Protein AF-A0A177KVF4-F1 (afdb_monomer_lite)

Radius of gyration: 18.1 Å; chains: 1; bounding box: 40×43×36 Å

Structure (mmCIF, N/CA/C/O backbone):
data_AF-A0A177KVF4-F1
#
_entry.id   AF-A0A177KVF4-F1
#
loop_
_atom_site.group_PDB
_atom_site.id
_atom_site.type_symbol
_atom_site.label_atom_id
_atom_site.label_alt_id
_atom_site.label_comp_id
_atom_site.label_asym_id
_atom_site.label_entity_id
_atom_site.label_seq_id
_atom_site.pdbx_PDB_ins_code
_atom_site.Cartn_x
_atom_site.Cartn_y
_atom_site.Cartn_z
_atom_site.occupancy
_atom_site.B_iso_or_equiv
_atom_site.auth_seq_id
_atom_site.auth_comp_id
_atom_site.auth_asym_id
_atom_site.auth_atom_id
_atom_site.pdbx_PDB_model_num
ATOM 1 N N . MET A 1 1 ? -6.431 -23.509 -3.346 1.00 63.09 1 MET A N 1
ATOM 2 C CA . MET A 1 1 ? -6.055 -23.677 -1.923 1.00 63.09 1 MET A CA 1
ATOM 3 C C . MET A 1 1 ? -7.250 -23.342 -1.044 1.00 63.09 1 MET A C 1
ATOM 5 O O . MET A 1 1 ? -7.929 -22.370 -1.362 1.00 63.09 1 MET A O 1
ATOM 9 N N . PRO A 1 2 ? -7.538 -24.128 0.006 1.00 75.44 2 PRO A N 1
ATOM 10 C CA . PRO A 1 2 ? -8.668 -23.869 0.897 1.00 75.44 2 PRO A CA 1
ATOM 11 C C . PRO A 1 2 ? -8.508 -22.517 1.606 1.00 75.44 2 PRO A C 1
ATOM 13 O O . PRO A 1 2 ? -7.435 -22.188 2.118 1.00 75.44 2 PRO A O 1
ATOM 16 N N . LYS A 1 3 ? -9.571 -21.705 1.598 1.00 79.88 3 LYS A N 1
ATOM 17 C CA . LYS A 1 3 ? -9.573 -20.360 2.185 1.00 79.88 3 LYS A CA 1
ATOM 18 C C . LYS A 1 3 ? -9.845 -20.465 3.685 1.00 79.88 3 LYS A C 1
ATOM 20 O O . LYS A 1 3 ? -10.788 -21.130 4.099 1.00 79.88 3 LYS A O 1
ATOM 25 N N . LYS A 1 4 ? -9.022 -19.806 4.504 1.00 86.25 4 LYS A N 1
ATOM 26 C CA . LYS A 1 4 ? -9.225 -19.759 5.960 1.00 86.25 4 LYS A CA 1
ATOM 27 C C . LYS A 1 4 ? -10.565 -19.091 6.287 1.00 86.25 4 LYS A C 1
ATOM 29 O O . LYS A 1 4 ? -10.930 -18.106 5.640 1.00 86.25 4 LYS A O 1
ATOM 34 N N . SER A 1 5 ? -11.252 -19.608 7.308 1.00 91.62 5 SER A N 1
ATOM 35 C CA . SER A 1 5 ? -12.471 -19.005 7.864 1.00 91.62 5 SER A CA 1
ATOM 36 C C . SER A 1 5 ? -12.227 -17.535 8.243 1.00 91.62 5 SER A C 1
ATOM 38 O O . SER A 1 5 ? -11.117 -17.211 8.692 1.00 91.62 5 SER A O 1
ATOM 40 N N . PRO A 1 6 ? -13.202 -16.631 8.034 1.00 92.62 6 PRO A N 1
ATOM 41 C CA . PRO A 1 6 ? -13.029 -15.231 8.382 1.00 92.62 6 PRO A CA 1
ATOM 42 C C . PRO A 1 6 ? -12.906 -15.060 9.902 1.00 92.62 6 PRO A C 1
ATOM 44 O O . PRO A 1 6 ? -13.527 -15.770 10.693 1.00 92.62 6 PRO A O 1
ATOM 47 N N . ARG A 1 7 ? -12.075 -14.108 10.316 1.00 93.94 7 ARG A N 1
ATOM 48 C CA . ARG A 1 7 ? -11.810 -13.779 11.721 1.00 93.94 7 ARG A CA 1
ATOM 49 C C . ARG A 1 7 ? -12.336 -12.389 12.041 1.00 93.94 7 ARG A C 1
ATOM 51 O O . ARG A 1 7 ? -12.624 -11.606 11.142 1.00 93.94 7 ARG A O 1
ATOM 58 N N . LYS A 1 8 ? -12.468 -12.076 13.328 1.00 95.75 8 LYS A N 1
ATOM 59 C CA . LYS A 1 8 ? -12.835 -10.725 13.765 1.00 95.75 8 LYS A CA 1
ATOM 60 C C . LYS A 1 8 ? -11.781 -9.715 13.307 1.00 95.75 8 LYS A C 1
ATOM 62 O O . LYS A 1 8 ? -10.592 -10.023 13.287 1.00 95.75 8 LYS A O 1
ATOM 67 N N . CYS A 1 9 ? -12.230 -8.519 12.950 1.00 96.62 9 CYS A N 1
ATOM 68 C CA . CYS A 1 9 ? -11.366 -7.381 12.660 1.00 96.62 9 CYS A CA 1
ATOM 69 C C . CYS A 1 9 ? -10.473 -7.046 13.869 1.00 96.62 9 CYS A C 1
ATOM 71 O O . CYS A 1 9 ? -10.945 -7.040 15.002 1.00 96.62 9 CYS A O 1
ATOM 73 N N . ASN A 1 10 ? -9.204 -6.700 13.627 1.00 95.19 10 ASN A N 1
ATOM 74 C CA . ASN A 1 10 ? -8.246 -6.378 14.695 1.00 95.19 10 ASN A CA 1
ATOM 75 C C . ASN A 1 10 ? -8.523 -5.043 15.409 1.00 95.19 10 ASN A C 1
ATOM 77 O O . ASN A 1 10 ? -7.908 -4.755 16.434 1.00 95.19 10 ASN A O 1
ATOM 81 N N . THR A 1 11 ? -9.405 -4.196 14.873 1.00 95.06 11 THR A N 1
ATOM 82 C CA . THR A 1 11 ? -9.831 -2.978 15.574 1.00 95.06 11 THR A CA 1
ATOM 83 C C . THR A 1 11 ? -10.651 -3.346 16.806 1.00 95.06 11 THR A C 1
ATOM 85 O O . THR A 1 11 ? -11.669 -4.030 16.692 1.00 95.06 11 THR A O 1
ATOM 88 N N . ILE A 1 12 ? -10.230 -2.848 17.969 1.00 93.94 12 ILE A N 1
ATOM 89 C CA . ILE A 1 12 ? -10.903 -3.063 19.254 1.00 93.94 12 ILE A CA 1
ATOM 90 C C . ILE A 1 12 ? -12.381 -2.662 19.138 1.00 93.94 12 ILE A C 1
ATOM 92 O O . ILE A 1 12 ? -12.700 -1.574 18.664 1.00 93.94 12 ILE A O 1
ATOM 96 N N . GLY A 1 13 ? -13.280 -3.563 19.542 1.00 93.69 13 GLY A N 1
ATOM 97 C CA . GLY A 1 13 ? -14.729 -3.335 19.522 1.00 93.69 13 GLY A CA 1
ATOM 98 C C . GLY A 1 13 ? -15.407 -3.486 18.155 1.00 93.69 13 GLY A C 1
ATOM 99 O O . GLY A 1 13 ? -16.621 -3.327 18.068 1.00 93.69 13 GLY A O 1
ATOM 100 N N . CYS A 1 14 ? -14.680 -3.817 17.082 1.00 95.31 14 CYS A N 1
ATOM 101 C CA . CYS A 1 14 ? -15.293 -4.007 15.770 1.00 95.31 14 CYS A CA 1
ATOM 102 C C . CYS A 1 14 ? -15.932 -5.407 15.641 1.00 95.31 14 CYS A C 1
ATOM 104 O O . CYS A 1 14 ? -15.224 -6.409 15.765 1.00 95.31 14 CYS A O 1
ATOM 106 N N . PRO A 1 15 ? -17.239 -5.511 15.329 1.00 94.44 15 PRO A N 1
ATOM 107 C CA . PRO A 1 15 ? -17.915 -6.803 15.191 1.00 94.44 15 PRO A CA 1
ATOM 108 C C . PRO A 1 15 ? -17.699 -7.464 13.820 1.00 94.44 15 PRO A C 1
ATOM 110 O O . PRO A 1 15 ? -18.058 -8.624 13.634 1.00 94.44 15 PRO A O 1
ATOM 113 N N . ASN A 1 16 ? -17.125 -6.744 12.851 1.00 96.00 16 ASN A N 1
ATOM 114 C CA . ASN A 1 16 ? -17.018 -7.218 11.475 1.00 96.00 16 ASN A CA 1
ATOM 115 C C . ASN A 1 16 ? -16.032 -8.383 11.340 1.00 96.00 16 ASN A C 1
ATOM 117 O O . ASN A 1 16 ? -14.931 -8.363 11.900 1.00 96.00 16 ASN A O 1
ATOM 121 N N . LEU A 1 17 ? -16.412 -9.357 10.515 1.00 94.88 17 LEU A N 1
ATOM 122 C CA . LEU A 1 17 ? -15.556 -10.461 10.103 1.00 94.88 17 LEU A CA 1
ATOM 123 C C . LEU A 1 17 ? -14.786 -10.097 8.827 1.00 94.88 17 LEU A C 1
ATOM 125 O O . LEU A 1 17 ? -15.299 -9.417 7.940 1.00 94.88 17 LEU A O 1
ATOM 129 N N . THR A 1 18 ? -13.539 -10.541 8.737 1.00 94.06 18 THR A N 1
ATOM 130 C CA . THR A 1 18 ? -12.636 -10.283 7.615 1.00 94.06 18 THR A CA 1
ATOM 131 C C . THR A 1 18 ? -11.709 -11.478 7.393 1.00 94.06 18 THR A C 1
ATOM 133 O O . THR A 1 18 ? -11.403 -12.237 8.313 1.00 94.06 18 THR A O 1
ATOM 136 N N . HIS A 1 19 ? -11.273 -11.676 6.151 1.00 92.94 19 HIS A N 1
ATOM 137 C CA . HIS A 1 19 ? -10.200 -12.626 5.844 1.00 92.94 19 HIS A CA 1
ATOM 138 C C . HIS A 1 19 ? -8.807 -12.003 6.004 1.00 92.94 19 HIS A C 1
ATOM 140 O O . HIS A 1 19 ? -7.820 -12.734 6.080 1.00 92.94 19 HIS A O 1
ATOM 146 N N . ASP A 1 20 ? -8.751 -10.675 6.084 1.00 92.50 20 ASP A N 1
ATOM 147 C CA . ASP A 1 20 ? -7.540 -9.891 6.287 1.00 92.50 20 ASP A CA 1
ATOM 148 C C . ASP A 1 20 ? -7.400 -9.485 7.763 1.00 92.50 20 ASP A C 1
ATOM 150 O O . ASP A 1 20 ? -8.147 -9.927 8.634 1.00 92.50 20 ASP A O 1
ATOM 154 N N . SER A 1 21 ? -6.431 -8.625 8.074 1.00 92.62 21 SER A N 1
ATOM 155 C CA . SER A 1 21 ? -6.228 -8.110 9.437 1.00 92.62 21 SER A CA 1
ATOM 156 C C . SER A 1 21 ? -7.327 -7.135 9.886 1.00 92.62 21 SER A C 1
ATOM 158 O O . SER A 1 21 ? -7.630 -7.028 11.072 1.00 92.62 21 SER A O 1
ATOM 160 N N . TYR A 1 22 ? -7.926 -6.398 8.951 1.00 95.69 22 TYR A N 1
ATOM 161 C CA . TYR A 1 22 ? -8.927 -5.365 9.225 1.00 95.69 22 TYR A CA 1
ATOM 162 C C . TYR A 1 22 ? -10.109 -5.512 8.260 1.00 95.69 22 TYR A C 1
ATOM 164 O O . TYR A 1 22 ? -9.943 -6.009 7.146 1.00 95.69 22 TYR A O 1
ATOM 172 N N . CYS A 1 23 ? -11.311 -5.097 8.669 1.00 95.44 23 CYS A N 1
ATOM 173 C CA . CYS A 1 23 ? -12.435 -4.968 7.738 1.00 95.44 23 CYS A CA 1
ATOM 174 C C . CYS A 1 23 ? -12.201 -3.797 6.771 1.00 95.44 23 CYS A C 1
ATOM 176 O O . CYS A 1 23 ? -11.334 -2.955 7.010 1.00 95.44 23 CYS A O 1
ATOM 178 N N . GLU A 1 24 ? -12.980 -3.711 5.693 1.00 92.75 24 GLU A N 1
ATOM 179 C CA . GLU A 1 24 ? -12.736 -2.740 4.617 1.00 92.75 24 GLU A CA 1
ATOM 180 C C . GLU A 1 24 ? -12.663 -1.282 5.116 1.00 92.75 24 GLU A C 1
ATOM 182 O O . GLU A 1 24 ? -11.763 -0.531 4.732 1.00 92.75 24 GLU A O 1
ATOM 187 N N . SER A 1 25 ? -13.554 -0.902 6.038 1.00 91.44 25 SER A N 1
ATOM 188 C CA . SER A 1 25 ? -13.571 0.433 6.651 1.00 91.44 25 SER A CA 1
ATOM 189 C C . SER A 1 25 ? -12.284 0.744 7.425 1.00 91.44 25 SER A C 1
ATOM 191 O O . SER A 1 25 ? -11.681 1.802 7.246 1.00 91.44 25 SER A O 1
ATOM 193 N N . HIS A 1 26 ? -11.816 -0.193 8.252 1.00 95.44 26 HIS A N 1
ATOM 194 C CA . HIS A 1 26 ? -10.615 -0.014 9.067 1.00 95.44 26 HIS A CA 1
ATOM 195 C C . HIS A 1 26 ? -9.326 -0.178 8.267 1.00 95.44 26 HIS A C 1
ATOM 197 O O . HIS A 1 26 ? -8.328 0.461 8.592 1.00 95.44 26 HIS A O 1
ATOM 203 N N . SER A 1 27 ? -9.348 -0.968 7.194 1.00 94.44 27 SER A N 1
ATOM 204 C CA . SER A 1 27 ? -8.214 -1.106 6.287 1.00 94.44 27 SER A CA 1
ATOM 205 C C . SER A 1 27 ? -7.839 0.251 5.688 1.00 94.44 27 SER A C 1
ATOM 207 O O . SER A 1 27 ? -6.686 0.664 5.801 1.00 94.44 27 SER A O 1
ATOM 209 N N . LYS A 1 28 ? -8.809 1.017 5.167 1.00 91.31 28 LYS A N 1
ATOM 210 C CA . LYS A 1 28 ? -8.567 2.362 4.604 1.00 91.31 28 LYS A CA 1
ATOM 211 C C . LYS A 1 28 ? -7.929 3.313 5.627 1.00 91.31 28 LYS A C 1
ATOM 213 O O . LYS A 1 28 ? -6.928 3.961 5.319 1.00 91.31 28 LYS A O 1
ATOM 218 N N . ASN A 1 29 ? -8.443 3.332 6.859 1.00 92.31 29 ASN A N 1
ATOM 219 C CA . ASN A 1 29 ? -7.889 4.152 7.943 1.00 92.31 29 ASN A CA 1
ATOM 220 C C . ASN A 1 29 ? -6.457 3.743 8.307 1.00 92.31 29 ASN A C 1
ATOM 222 O O . ASN A 1 29 ? -5.588 4.604 8.436 1.00 92.31 29 ASN A O 1
ATOM 226 N N . ARG A 1 30 ? -6.182 2.437 8.401 1.00 92.62 30 ARG A N 1
ATOM 227 C CA . ARG A 1 30 ? -4.832 1.923 8.667 1.00 92.62 30 ARG A CA 1
ATOM 228 C C . ARG A 1 30 ? -3.845 2.258 7.559 1.00 92.62 30 ARG A C 1
ATOM 230 O O . ARG A 1 30 ? -2.724 2.646 7.859 1.00 92.62 30 ARG A O 1
ATOM 237 N N . HIS A 1 31 ? -4.258 2.168 6.297 1.00 89.50 31 HIS A N 1
ATOM 238 C CA . HIS A 1 31 ? -3.409 2.549 5.168 1.00 89.50 31 HIS A CA 1
ATOM 239 C C . HIS A 1 31 ? -3.070 4.042 5.196 1.00 89.50 31 HIS A C 1
ATOM 241 O O . HIS A 1 31 ? -1.939 4.417 4.893 1.00 89.50 31 HIS A O 1
ATOM 247 N N . ARG A 1 32 ? -4.030 4.898 5.572 1.00 89.31 32 ARG A N 1
ATOM 248 C CA . ARG A 1 32 ? -3.794 6.338 5.734 1.00 89.31 32 ARG A CA 1
ATOM 249 C C . ARG A 1 32 ? -2.809 6.627 6.868 1.00 89.31 32 ARG A C 1
ATOM 251 O O . ARG A 1 32 ? -1.861 7.365 6.634 1.00 89.31 32 ARG A O 1
ATOM 258 N N . GLN A 1 33 ? -3.012 6.024 8.042 1.00 90.38 33 GLN A N 1
ATOM 259 C CA . GLN A 1 33 ? -2.101 6.155 9.188 1.00 90.38 33 GLN A CA 1
ATOM 260 C C . GLN A 1 33 ? -0.687 5.698 8.820 1.00 90.38 33 GLN A C 1
ATOM 262 O O . GLN A 1 33 ? 0.252 6.470 8.926 1.00 90.38 33 GLN A O 1
ATOM 267 N N . TYR A 1 34 ? -0.555 4.503 8.237 1.00 88.44 34 TYR A N 1
ATOM 268 C CA . TYR A 1 34 ? 0.736 3.970 7.801 1.00 88.44 34 TYR A CA 1
ATOM 269 C C . TYR A 1 34 ? 1.474 4.893 6.820 1.00 88.44 34 TYR A C 1
ATOM 271 O O . TYR A 1 34 ? 2.689 5.036 6.902 1.00 88.44 34 TYR A O 1
ATOM 279 N N . LYS A 1 35 ? 0.758 5.536 5.887 1.00 86.38 35 LYS A N 1
ATOM 280 C CA . LYS A 1 35 ? 1.363 6.529 4.987 1.00 86.38 35 LYS A CA 1
ATOM 281 C C . LYS A 1 35 ? 1.801 7.793 5.724 1.00 86.38 35 LYS A C 1
ATOM 283 O O . LYS A 1 35 ? 2.843 8.336 5.392 1.00 86.38 35 LYS A O 1
ATOM 288 N N . GLN A 1 36 ? 1.008 8.257 6.686 1.00 86.88 36 GLN A N 1
ATOM 289 C CA . GLN A 1 36 ? 1.312 9.452 7.472 1.00 86.88 36 GLN A CA 1
ATOM 290 C C . GLN A 1 36 ? 2.524 9.247 8.390 1.00 86.88 36 GLN A C 1
ATOM 292 O O . GLN A 1 36 ? 3.332 10.159 8.535 1.00 86.88 36 GLN A O 1
ATOM 297 N N . ASP A 1 37 ? 2.673 8.049 8.953 1.00 89.44 37 ASP A N 1
ATOM 298 C CA . ASP A 1 37 ? 3.768 7.707 9.865 1.00 89.44 37 ASP A CA 1
ATOM 299 C C . ASP A 1 37 ? 5.107 7.489 9.132 1.00 89.44 37 ASP A C 1
ATOM 301 O O . ASP A 1 37 ? 6.170 7.473 9.754 1.00 89.44 37 ASP A O 1
ATOM 305 N N . ARG A 1 38 ? 5.090 7.326 7.802 1.00 86.62 38 ARG A N 1
ATOM 306 C CA . ARG A 1 38 ? 6.310 7.192 6.998 1.00 86.62 38 ARG A CA 1
ATOM 307 C C . ARG A 1 38 ? 6.935 8.555 6.733 1.00 86.62 38 ARG A C 1
ATOM 309 O O . ARG A 1 38 ? 6.365 9.403 6.053 1.00 86.62 38 ARG A O 1
ATOM 316 N N . THR A 1 39 ? 8.161 8.721 7.208 1.00 85.44 39 THR A N 1
ATOM 317 C CA . THR A 1 39 ? 8.920 9.972 7.107 1.00 85.44 39 THR A CA 1
ATOM 318 C C . THR A 1 39 ? 9.771 10.066 5.840 1.00 85.44 39 THR A C 1
ATOM 320 O O . THR A 1 39 ? 10.025 11.166 5.356 1.00 85.44 39 THR A O 1
ATOM 323 N N . ASP A 1 40 ? 10.187 8.936 5.259 1.00 90.88 40 ASP A N 1
ATOM 324 C CA . ASP A 1 40 ? 11.021 8.934 4.055 1.00 90.88 40 ASP A CA 1
ATOM 325 C C . ASP A 1 40 ? 10.183 9.175 2.789 1.00 90.88 40 ASP A C 1
ATOM 327 O O . ASP A 1 40 ? 9.484 8.295 2.276 1.00 90.88 40 ASP A O 1
ATOM 331 N N . VAL A 1 41 ? 10.253 10.404 2.282 1.00 88.19 41 VAL A N 1
ATOM 332 C CA . VAL A 1 41 ? 9.558 10.841 1.064 1.00 88.19 41 VAL A CA 1
ATOM 333 C C . VAL A 1 41 ? 10.199 10.253 -0.201 1.00 88.19 41 VAL A C 1
ATOM 335 O O . VAL A 1 41 ? 9.500 9.977 -1.182 1.00 88.19 41 VAL A O 1
ATOM 338 N N . LYS A 1 42 ? 11.519 10.020 -0.205 1.00 91.81 42 LYS A N 1
ATOM 339 C CA . LYS A 1 42 ? 12.224 9.452 -1.366 1.00 91.81 42 LYS A CA 1
ATOM 340 C C . LYS A 1 42 ? 11.826 7.997 -1.563 1.00 91.81 42 LYS A C 1
ATOM 342 O O . LYS A 1 42 ? 11.453 7.602 -2.664 1.00 91.81 42 LYS A O 1
ATOM 347 N N . GLU A 1 43 ? 11.818 7.225 -0.486 1.00 91.31 43 GLU A N 1
ATOM 348 C CA . GLU A 1 43 ? 11.394 5.827 -0.508 1.00 91.31 43 GLU A CA 1
ATOM 349 C C . GLU A 1 43 ? 9.913 5.698 -0.908 1.00 91.31 43 GLU A C 1
ATOM 351 O O . GLU A 1 43 ? 9.564 4.889 -1.770 1.00 91.31 43 GLU A O 1
ATOM 356 N N . GLN A 1 44 ? 9.040 6.568 -0.387 1.00 89.62 44 GLN A N 1
ATOM 357 C CA . GLN A 1 44 ? 7.629 6.612 -0.795 1.00 89.62 44 GLN A CA 1
ATOM 358 C C . GLN A 1 44 ? 7.443 6.921 -2.284 1.00 89.62 44 GLN A C 1
ATOM 360 O O . GLN A 1 44 ? 6.690 6.229 -2.974 1.00 89.62 44 GLN A O 1
ATOM 365 N N . SER A 1 45 ? 8.121 7.953 -2.791 1.00 91.56 45 SER A N 1
ATOM 366 C CA . SER A 1 45 ? 8.006 8.362 -4.195 1.00 91.56 45 SER A CA 1
ATOM 367 C C . SER A 1 45 ? 8.567 7.310 -5.154 1.00 91.56 45 SER A C 1
ATOM 369 O O . SER A 1 45 ? 7.951 7.049 -6.189 1.00 91.56 45 SER A O 1
ATOM 371 N N . PHE A 1 46 ? 9.652 6.625 -4.780 1.00 94.94 46 PHE A N 1
ATOM 372 C CA . PHE A 1 46 ? 10.228 5.530 -5.559 1.00 94.94 46 PHE A CA 1
ATOM 373 C C . PHE A 1 46 ? 9.208 4.416 -5.830 1.00 94.94 46 PHE A C 1
ATOM 375 O O . PHE A 1 46 ? 8.966 4.073 -6.988 1.00 94.94 46 PHE A O 1
ATOM 382 N N . TYR A 1 47 ? 8.538 3.894 -4.798 1.00 92.00 47 TYR A N 1
ATOM 383 C CA . TYR A 1 47 ? 7.577 2.794 -4.968 1.00 92.00 47 TYR A CA 1
ATOM 384 C C . TYR A 1 47 ? 6.273 3.205 -5.674 1.00 92.00 47 TYR A C 1
ATOM 386 O O . TYR A 1 47 ? 5.538 2.345 -6.171 1.00 92.00 47 TYR A O 1
ATOM 394 N N . VAL A 1 48 ? 5.973 4.504 -5.744 1.00 91.94 48 VAL A N 1
ATOM 395 C CA . VAL A 1 48 ? 4.824 5.049 -6.487 1.00 91.94 48 VAL A CA 1
ATOM 396 C C . VAL A 1 48 ? 5.197 5.421 -7.929 1.00 91.94 48 VAL A C 1
ATOM 398 O O . VAL A 1 48 ? 4.300 5.544 -8.769 1.00 91.94 48 VAL A O 1
ATOM 401 N N . SER A 1 49 ? 6.487 5.544 -8.250 1.00 96.62 49 SER A N 1
ATOM 402 C CA . SER A 1 49 ? 6.990 5.943 -9.571 1.00 96.62 49 SER A CA 1
ATOM 403 C C . SER A 1 49 ? 6.475 5.060 -10.718 1.00 96.62 49 SER A C 1
ATOM 405 O O . SER A 1 49 ? 6.070 3.902 -10.539 1.00 96.62 49 SER A O 1
ATOM 407 N N . VAL A 1 50 ? 6.443 5.623 -11.927 1.00 97.56 50 VAL A N 1
ATOM 408 C CA . VAL A 1 50 ? 5.996 4.906 -13.133 1.00 97.56 50 VAL A CA 1
ATOM 409 C C . VAL A 1 50 ? 7.025 3.845 -13.520 1.00 97.56 50 VAL A C 1
ATOM 411 O O . VAL A 1 50 ? 6.666 2.739 -13.926 1.00 97.56 50 VAL A O 1
ATOM 414 N N . GLU A 1 51 ? 8.295 4.170 -13.339 1.00 97.56 51 GLU A N 1
ATOM 415 C CA . GLU A 1 51 ? 9.477 3.357 -13.577 1.00 97.56 51 GLU A CA 1
ATOM 416 C C . GLU A 1 51 ? 9.423 2.080 -12.739 1.00 97.56 51 GLU A C 1
ATOM 418 O O . GLU A 1 51 ? 9.484 0.978 -13.291 1.00 97.56 51 GLU A O 1
ATOM 423 N N . TRP A 1 52 ? 9.192 2.206 -11.427 1.00 97.44 52 TRP A N 1
ATOM 424 C CA . TRP A 1 52 ? 9.045 1.049 -10.545 1.00 97.44 52 TRP A CA 1
ATOM 425 C C . TRP A 1 52 ? 7.855 0.174 -10.939 1.00 97.44 52 TRP A C 1
ATOM 427 O O . TRP A 1 52 ? 7.965 -1.053 -10.996 1.00 97.44 52 TRP A O 1
ATOM 437 N N . ARG A 1 53 ? 6.706 0.785 -11.258 1.00 97.19 53 ARG A N 1
ATOM 438 C CA . ARG A 1 53 ? 5.511 0.041 -11.685 1.00 97.19 53 ARG A CA 1
ATOM 439 C C . ARG A 1 53 ? 5.762 -0.761 -12.964 1.00 97.19 53 ARG A C 1
ATOM 441 O O . ARG A 1 53 ? 5.352 -1.924 -13.022 1.00 97.19 53 ARG A O 1
ATOM 448 N N . LYS A 1 54 ? 6.460 -0.179 -13.945 1.00 97.75 54 LYS A N 1
ATOM 449 C CA . LYS A 1 54 ? 6.872 -0.855 -15.187 1.00 97.75 54 LYS A CA 1
ATOM 450 C C . LYS A 1 54 ? 7.834 -2.008 -14.902 1.00 97.75 54 LYS A C 1
ATOM 452 O O . LYS A 1 54 ? 7.554 -3.136 -15.305 1.00 97.75 54 LYS A O 1
ATOM 457 N N . LEU A 1 55 ? 8.903 -1.757 -14.144 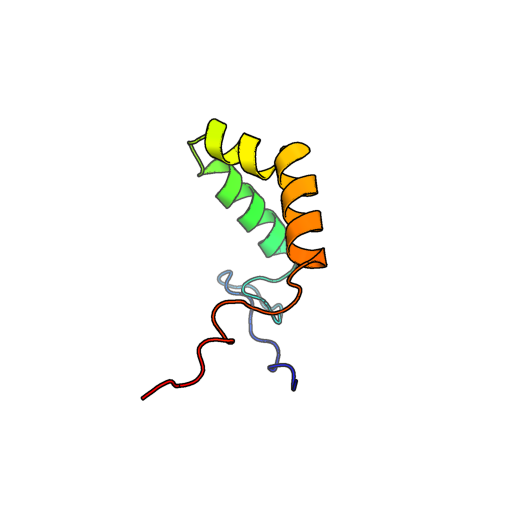1.00 97.31 55 LEU A N 1
ATOM 458 C CA . LEU A 1 55 ? 9.891 -2.775 -13.775 1.00 97.31 55 LEU A CA 1
ATOM 459 C C . LEU A 1 55 ? 9.243 -3.953 -13.033 1.00 97.31 55 LEU A C 1
ATOM 461 O O . LEU A 1 55 ? 9.475 -5.116 -13.363 1.00 97.31 55 LEU A O 1
ATOM 465 N N . ARG A 1 56 ? 8.367 -3.664 -12.066 1.00 96.31 56 ARG A N 1
ATOM 466 C CA . ARG A 1 56 ? 7.642 -4.683 -11.297 1.00 96.31 56 ARG A CA 1
ATOM 467 C C . ARG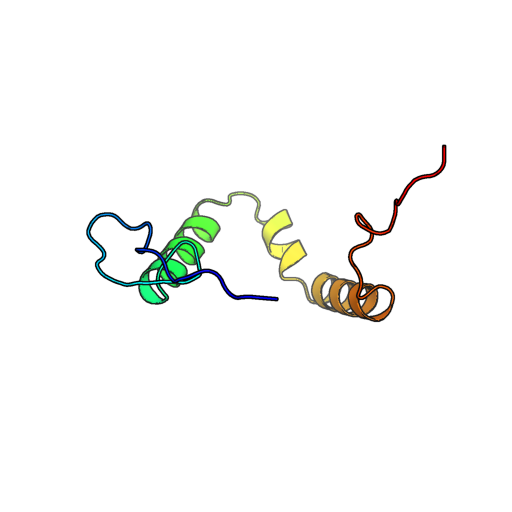 A 1 56 ? 6.694 -5.510 -1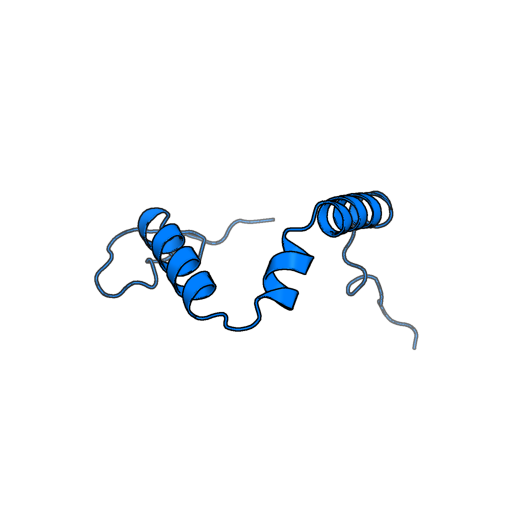2.167 1.00 96.31 56 ARG A C 1
ATOM 469 O O . ARG A 1 56 ? 6.487 -6.693 -11.896 1.00 96.31 56 ARG A O 1
ATOM 476 N N . ALA A 1 57 ? 6.050 -4.906 -13.164 1.00 96.25 57 ALA A N 1
ATOM 477 C CA . ALA A 1 57 ? 5.216 -5.639 -14.115 1.00 96.25 57 ALA A CA 1
ATOM 478 C C . ALA A 1 57 ? 6.068 -6.559 -15.000 1.00 96.25 57 ALA A C 1
ATOM 480 O O . ALA A 1 57 ? 5.766 -7.745 -15.091 1.00 96.25 57 ALA A O 1
ATOM 481 N N . TYR A 1 58 ? 7.171 -6.040 -15.543 1.00 97.00 58 TYR A N 1
ATOM 482 C CA . TYR A 1 58 ? 8.128 -6.801 -16.345 1.00 97.00 58 TYR A CA 1
ATOM 483 C C . TYR A 1 58 ? 8.688 -8.014 -15.588 1.00 97.00 58 TYR A C 1
ATOM 485 O O . TYR A 1 58 ? 8.579 -9.143 -16.062 1.00 97.00 58 TYR A O 1
ATOM 493 N N . LYS A 1 59 ? 9.191 -7.817 -14.361 1.00 95.31 59 LYS A N 1
ATOM 494 C CA . LYS A 1 59 ? 9.762 -8.900 -13.543 1.00 95.31 59 LYS A CA 1
ATOM 495 C C . LYS A 1 59 ? 8.757 -10.017 -13.257 1.00 95.31 59 LYS A C 1
ATOM 497 O O . LYS A 1 59 ? 9.111 -11.186 -13.360 1.00 95.31 59 LYS A O 1
ATOM 502 N N . ARG A 1 60 ? 7.504 -9.665 -12.948 1.00 93.69 60 ARG A N 1
ATOM 503 C CA . ARG A 1 60 ? 6.422 -10.645 -12.743 1.00 93.69 60 ARG A CA 1
ATOM 504 C C . ARG A 1 60 ? 6.014 -11.373 -14.02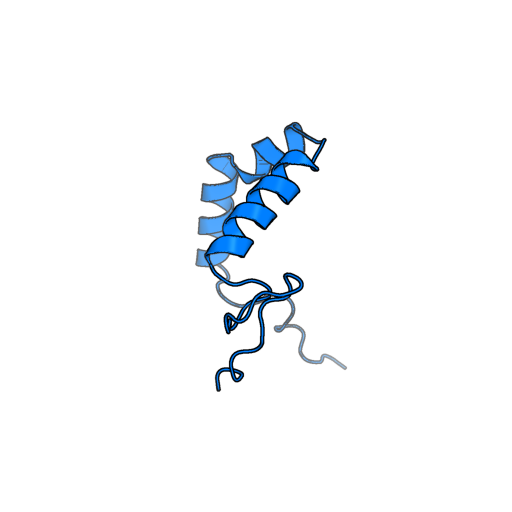3 1.00 93.69 60 ARG A C 1
ATOM 506 O O . ARG A 1 60 ? 5.500 -12.477 -13.924 1.00 93.69 60 ARG A O 1
ATOM 513 N N . GLY A 1 61 ? 6.211 -10.758 -15.190 1.00 94.75 61 GLY A N 1
ATOM 514 C CA . GLY A 1 61 ? 5.984 -11.405 -16.483 1.00 94.75 61 GLY A CA 1
ATOM 515 C C . GLY A 1 61 ? 7.044 -12.458 -16.803 1.00 94.75 61 GLY A C 1
ATOM 516 O O . GLY A 1 61 ? 6.701 -13.521 -17.302 1.00 94.75 61 GLY A O 1
ATOM 517 N N . ILE A 1 62 ? 8.309 -12.184 -16.470 1.00 95.06 62 ILE A N 1
ATOM 518 C CA . ILE A 1 62 ? 9.417 -13.132 -16.671 1.00 95.06 62 ILE A CA 1
ATOM 519 C C . ILE A 1 62 ? 9.346 -14.278 -15.663 1.00 95.06 62 ILE A C 1
ATOM 521 O O . ILE A 1 62 ? 9.366 -15.441 -16.048 1.00 95.06 62 ILE A O 1
ATOM 525 N N . ASN A 1 63 ? 9.241 -13.945 -14.374 1.00 91.44 63 ASN A N 1
ATOM 526 C CA . ASN A 1 63 ? 9.228 -14.910 -13.279 1.00 91.44 63 ASN A CA 1
ATOM 527 C C . ASN A 1 63 ? 7.931 -14.740 -12.475 1.00 91.44 63 ASN A C 1
ATOM 529 O O . ASN A 1 63 ? 7.910 -14.001 -11.486 1.00 91.44 63 ASN A O 1
ATOM 533 N N . PRO A 1 64 ? 6.827 -15.387 -12.892 1.00 90.00 64 PRO A N 1
ATOM 534 C CA . PRO A 1 64 ? 5.554 -15.295 -12.179 1.00 90.00 64 PRO A CA 1
ATOM 535 C C . PRO A 1 64 ? 5.537 -16.120 -10.884 1.00 90.00 64 PRO A C 1
ATOM 537 O O . PRO A 1 64 ? 4.705 -15.877 -10.009 1.00 90.00 64 PRO A O 1
ATOM 540 N N . LEU A 1 65 ? 6.442 -17.096 -10.756 1.00 90.44 65 LEU A N 1
ATOM 541 C CA . LEU A 1 65 ? 6.578 -17.940 -9.571 1.00 90.44 65 LEU A CA 1
ATOM 542 C C . LEU A 1 65 ? 7.485 -17.291 -8.518 1.00 90.44 65 LEU A C 1
ATOM 544 O O . LEU A 1 65 ? 8.357 -16.479 -8.821 1.00 90.44 65 LEU A O 1
ATOM 548 N N . CYS A 1 66 ? 7.271 -17.664 -7.256 1.00 86.06 66 CYS A N 1
ATOM 549 C CA . CYS A 1 66 ? 8.102 -17.210 -6.148 1.00 86.06 66 CYS A CA 1
ATOM 550 C C . CYS A 1 66 ? 9.515 -17.792 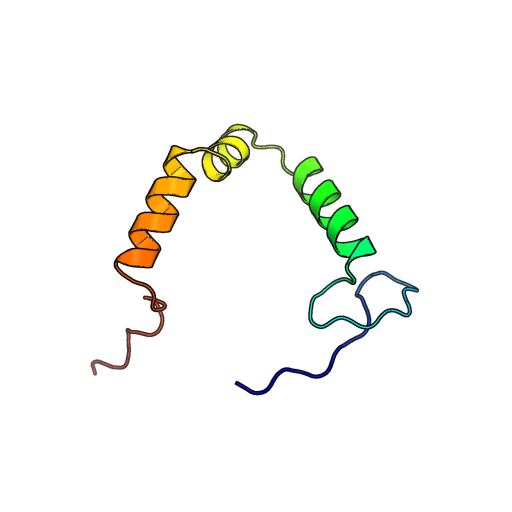-6.275 1.00 86.06 66 CYS A C 1
ATOM 552 O O . CYS A 1 66 ? 9.697 -19.000 -6.150 1.00 86.06 66 CYS A O 1
ATOM 554 N N . GLU A 1 67 ? 10.510 -16.926 -6.459 1.00 85.81 67 GLU A N 1
ATOM 555 C CA . GLU A 1 67 ? 11.915 -17.328 -6.636 1.00 85.81 67 GLU A CA 1
ATOM 556 C C . GLU A 1 67 ? 12.466 -18.067 -5.407 1.00 85.81 67 GLU A C 1
ATOM 558 O O . GLU A 1 67 ? 13.258 -18.994 -5.529 1.00 85.81 67 GLU A O 1
ATOM 563 N N . GLN A 1 68 ? 11.973 -17.723 -4.215 1.00 81.31 68 GLN A N 1
ATOM 564 C CA . GLN A 1 68 ? 12.428 -18.298 -2.950 1.00 81.31 68 GLN A CA 1
ATOM 565 C C . GLN A 1 68 ? 11.902 -19.724 -2.693 1.00 81.31 68 GLN A C 1
ATOM 567 O O . GLN A 1 68 ? 12.418 -20.411 -1.821 1.00 81.31 68 GLN A O 1
ATOM 572 N N . ARG A 1 69 ? 10.888 -20.192 -3.440 1.00 61.91 69 ARG A N 1
ATOM 573 C CA . ARG A 1 69 ? 10.368 -21.573 -3.349 1.00 61.91 69 ARG A CA 1
ATOM 574 C C . ARG A 1 69 ? 10.893 -22.502 -4.452 1.00 61.91 69 ARG A C 1
ATOM 576 O O . ARG A 1 69 ? 10.406 -23.619 -4.565 1.00 61.91 69 ARG A O 1
ATOM 583 N N . GLY A 1 70 ? 11.853 -22.036 -5.254 1.00 53.19 70 GLY A N 1
ATOM 584 C CA . GLY A 1 70 ? 12.562 -22.834 -6.261 1.00 53.19 70 GLY A CA 1
ATOM 585 C C . GLY A 1 70 ? 13.914 -23.386 -5.794 1.00 53.19 70 GLY A C 1
ATOM 586 O O . GLY A 1 70 ? 14.590 -24.041 -6.574 1.00 53.19 70 GLY A O 1
ATOM 587 N N . GLN A 1 71 ? 14.319 -23.122 -4.548 1.00 52.31 71 GLN A N 1
ATOM 588 C CA . GLN A 1 71 ? 15.490 -23.742 -3.921 1.00 52.31 71 GLN A CA 1
ATOM 589 C C . GLN A 1 71 ? 15.030 -24.990 -3.158 1.00 52.31 71 GLN A C 1
ATOM 591 O O . GLN A 1 71 ? 14.967 -24.991 -1.934 1.00 52.31 71 GLN A O 1
ATOM 596 N N . SER A 1 72 ? 14.590 -26.013 -3.886 1.00 43.81 72 SER A N 1
ATOM 597 C CA . SER A 1 72 ? 14.479 -27.364 -3.339 1.00 43.81 72 SER A CA 1
ATOM 598 C C . SER A 1 72 ? 15.828 -28.053 -3.525 1.00 43.81 72 SER A C 1
ATOM 600 O O . SER A 1 72 ? 16.214 -28.316 -4.661 1.00 43.81 72 SER A O 1
ATOM 602 N N . ASP A 1 73 ? 16.514 -28.275 -2.408 1.00 53.31 73 ASP A N 1
ATOM 603 C CA . ASP A 1 73 ? 17.388 -29.418 -2.131 1.00 53.31 73 ASP A CA 1
ATOM 604 C C . ASP A 1 73 ? 18.424 -29.784 -3.212 1.00 53.31 73 ASP A C 1
ATOM 606 O O . ASP A 1 73 ? 18.200 -30.642 -4.063 1.00 53.31 73 ASP A O 1
ATOM 610 N N . THR A 1 74 ? 19.613 -29.188 -3.120 1.00 49.34 74 THR A N 1
ATOM 611 C CA . THR A 1 74 ? 20.850 -29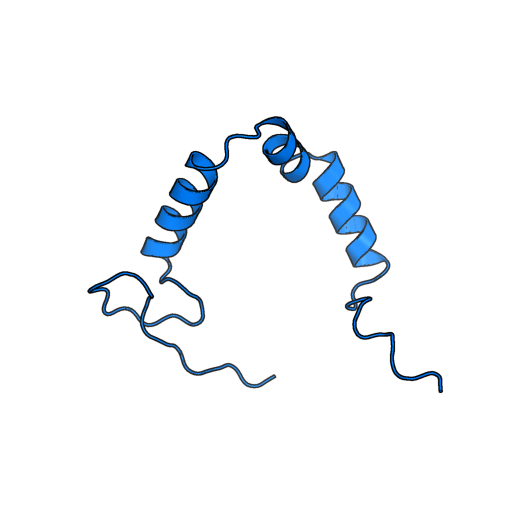.880 -3.508 1.00 49.34 74 THR A CA 1
ATOM 612 C C . THR A 1 74 ? 21.633 -30.157 -2.231 1.00 49.34 74 THR A C 1
ATOM 614 O O . THR A 1 74 ? 22.162 -29.214 -1.636 1.00 49.34 74 THR A O 1
ATOM 617 N N . ASP A 1 75 ? 21.603 -31.428 -1.814 1.00 41.47 75 ASP A N 1
ATOM 618 C CA . ASP A 1 75 ? 22.629 -32.087 -0.987 1.00 41.47 75 ASP A CA 1
ATOM 619 C C . ASP A 1 75 ? 24.042 -31.837 -1.549 1.00 41.47 75 ASP A C 1
ATOM 621 O O . ASP A 1 75 ? 24.186 -31.819 -2.799 1.00 41.47 75 ASP A O 1
#

Organism: NCBI:txid29332

Secondary structure (DSSP, 8-state):
-PPPPPEE-SSTT---EESSSS-HHHHHHHHHHHHHH---HHHHHHHHSHHHHHHHHHHHHH--S-GGG------

Sequence (75 aa):
MPKKSPRKCNTIGCPNLTHDSYCESHSKNRHRQYKQDRTDVKEQSFYVSVEWRKLRAYKRGINPLCEQRGQSDTD

pLDDT: mean 87.89, std 13.19, range [41.47, 97.75]

Foldseek 3Di:
DDQDDWDAACPPPGRDTDSDNHPPVVVVVVVVVVVVPDPDPPVVCVCVDPVVVVVVVVVCVVPVDDPVVPPPDDD